Protein AF-A0A929YZY5-F1 (afdb_monomer_lite)

pLDDT: mean 80.97, std 17.05, range [36.53, 97.62]

Sequence (150 aa):
MIEKLRLKFIIVSMVSIFLVLFTILFFGNLYLYKNINFRNDKILDILTENGGNFPKREERFEKREAKPMNDEFKNNNLASKLFGINFELNEESRFETRFFSVAFNYDGEIINTNTGFVASISQEDAIDLAGNIYKYKKIQGYKNGYRYRV

Secondary structure (DSSP, 8-state):
-HHHHHHHHHHHHHHHHHHHHHHHHHHHHHHHHHHHHHHHHHHHHHHHHTTTSPPPHHHHHHHHHSS---SSS----HHHHHTT------TTHHHH----EEEE-TTS-EEEEE-TT-SSS-HHHHHHHHHHHHHHT-SEEEETTEEEE-

Foldseek 3Di:
DVVVVVVVVVVVVVVVVVVVVCVCCVVVVVVVVVLVVVLVVVVQVQCVVVVNDHDDPVVVVVVVVPDDPDDDPPPPPVCCVVVVSDNDDDPCCQLPDQDKDWDADPVRHTPDIGNPRHDPDDSVRVVVQVSVVVVVPDQWDDDPRDTHGD

Structure (mmCIF, N/CA/C/O backbone):
data_AF-A0A929YZY5-F1
#
_entry.id   AF-A0A929YZY5-F1
#
loop_
_atom_site.group_PDB
_atom_site.id
_atom_site.type_symbol
_atom_site.label_atom_id
_atom_site.label_alt_id
_atom_site.label_comp_id
_atom_site.label_asym_id
_atom_site.label_entity_id
_atom_site.label_seq_id
_atom_site.pdbx_PDB_ins_code
_atom_site.Cartn_x
_atom_site.Cartn_y
_atom_site.Cartn_z
_atom_site.occupancy
_atom_site.B_iso_or_equiv
_atom_site.auth_seq_id
_atom_site.auth_comp_id
_atom_site.auth_asym_id
_atom_site.auth_atom_id
_atom_site.pdbx_PDB_model_num
ATOM 1 N N . MET A 1 1 ? -36.229 -8.242 44.298 1.00 63.22 1 MET A N 1
ATOM 2 C CA . MET A 1 1 ? -36.215 -7.012 43.456 1.00 63.22 1 MET A CA 1
ATOM 3 C C . MET A 1 1 ? -34.846 -6.331 43.413 1.00 63.22 1 MET A C 1
ATOM 5 O O . MET A 1 1 ? -34.479 -5.839 42.353 1.00 63.22 1 MET A O 1
ATOM 9 N N . ILE A 1 2 ? -34.069 -6.344 44.505 1.00 72.38 2 ILE A N 1
ATOM 10 C CA . ILE A 1 2 ? -32.758 -5.674 44.590 1.00 72.38 2 ILE A CA 1
ATOM 11 C C . ILE A 1 2 ? -31.698 -6.248 43.628 1.00 72.38 2 ILE A C 1
ATOM 13 O O . ILE A 1 2 ? -30.897 -5.500 43.076 1.00 72.38 2 ILE A O 1
ATOM 17 N N . GLU A 1 3 ? -31.748 -7.551 43.338 1.00 75.94 3 GLU A N 1
ATOM 18 C CA . GLU A 1 3 ? -30.850 -8.211 42.375 1.00 75.94 3 GLU A CA 1
ATOM 19 C C . GLU A 1 3 ? -31.051 -7.714 40.940 1.00 75.94 3 GLU A C 1
ATOM 21 O O . GLU A 1 3 ? -30.084 -7.458 40.228 1.00 75.94 3 GLU A O 1
ATOM 26 N N . LYS A 1 4 ? -32.306 -7.478 40.532 1.00 79.69 4 LYS A N 1
ATOM 27 C CA . LYS A 1 4 ? -32.624 -6.920 39.208 1.00 79.69 4 LYS A CA 1
ATOM 28 C C . LYS A 1 4 ? -32.111 -5.485 39.059 1.00 79.69 4 LYS A C 1
ATOM 30 O O . LYS A 1 4 ? -31.804 -5.064 37.949 1.00 79.69 4 LYS A O 1
ATOM 35 N N . LEU A 1 5 ? -32.021 -4.736 40.160 1.00 80.44 5 LEU A N 1
ATOM 36 C CA . LEU A 1 5 ? -31.470 -3.381 40.170 1.00 80.44 5 LEU A CA 1
ATOM 37 C C . LEU A 1 5 ? -29.936 -3.403 40.086 1.00 80.44 5 LEU A C 1
ATOM 39 O O . LEU A 1 5 ? -29.352 -2.660 39.301 1.00 80.44 5 LEU A O 1
ATOM 43 N N . ARG A 1 6 ? -29.291 -4.307 40.836 1.00 85.81 6 ARG A N 1
ATOM 44 C CA . ARG A 1 6 ? -27.832 -4.499 40.812 1.00 85.81 6 ARG A CA 1
ATOM 45 C C . ARG A 1 6 ? -27.334 -4.972 39.444 1.00 85.81 6 ARG A C 1
ATOM 47 O O . ARG A 1 6 ? -26.352 -4.434 38.949 1.00 85.81 6 ARG A O 1
ATOM 54 N N . LEU A 1 7 ? -28.039 -5.897 38.790 1.00 84.06 7 LEU A N 1
ATOM 55 C CA . LEU A 1 7 ? -27.675 -6.371 37.450 1.00 84.06 7 LEU A CA 1
ATOM 56 C C . LEU A 1 7 ? -27.757 -5.252 36.397 1.00 84.06 7 LEU A C 1
ATOM 58 O O . LEU A 1 7 ? -26.855 -5.112 35.577 1.00 84.06 7 LEU A O 1
ATOM 62 N N . LYS A 1 8 ? -28.802 -4.414 36.453 1.00 89.62 8 LYS A N 1
ATOM 63 C CA . LYS A 1 8 ? -28.930 -3.240 35.573 1.00 89.62 8 LYS A CA 1
ATOM 64 C C . LYS A 1 8 ? -27.772 -2.263 35.766 1.00 89.62 8 LYS A C 1
ATOM 66 O O . LYS A 1 8 ? -27.246 -1.763 34.780 1.00 89.62 8 LYS A O 1
ATOM 71 N N . PHE A 1 9 ? -27.354 -2.031 37.011 1.00 90.62 9 PHE A N 1
ATOM 72 C CA . PHE A 1 9 ? -26.212 -1.168 37.309 1.00 90.62 9 PHE A CA 1
ATOM 73 C C . PHE A 1 9 ? -24.911 -1.716 36.708 1.00 90.62 9 PHE A C 1
ATOM 75 O O . PHE A 1 9 ? -24.222 -0.996 35.992 1.00 90.62 9 PHE A O 1
ATOM 82 N N . ILE A 1 10 ? -24.628 -3.009 36.907 1.00 91.62 10 ILE A N 1
ATOM 83 C CA . ILE A 1 10 ? -23.434 -3.667 36.352 1.00 91.62 10 ILE A CA 1
ATOM 84 C C . ILE A 1 10 ? -23.431 -3.596 34.822 1.00 91.62 10 ILE A C 1
ATOM 86 O O . ILE A 1 10 ? -22.405 -3.270 34.233 1.00 91.62 10 ILE A O 1
ATOM 90 N N . ILE A 1 11 ? -24.571 -3.851 34.174 1.00 95.38 11 ILE A N 1
ATOM 91 C CA . ILE A 1 11 ? -24.687 -3.773 32.711 1.00 95.38 11 ILE A CA 1
ATOM 92 C C . ILE A 1 11 ? -24.398 -2.354 32.220 1.00 95.38 11 ILE A C 1
ATOM 94 O O . ILE A 1 11 ? -23.630 -2.194 31.277 1.00 95.38 11 ILE A O 1
ATOM 98 N N . VAL A 1 12 ? -24.956 -1.325 32.865 1.00 94.50 12 VAL A N 1
ATOM 99 C CA . VAL A 1 12 ? -24.693 0.074 32.489 1.00 94.50 12 VAL A CA 1
ATOM 100 C C . VAL A 1 12 ? -23.206 0.405 32.628 1.00 94.50 12 VAL A C 1
ATOM 102 O O . VAL A 1 12 ? -22.629 0.986 31.711 1.00 94.50 12 VAL A O 1
ATOM 105 N N . SER A 1 13 ? -22.558 -0.016 33.717 1.00 93.25 13 SER A N 1
ATOM 106 C CA . SER A 1 13 ? -21.114 0.177 33.901 1.00 93.25 13 SER A CA 1
ATOM 107 C C . SER A 1 13 ? -20.286 -0.567 32.847 1.00 93.25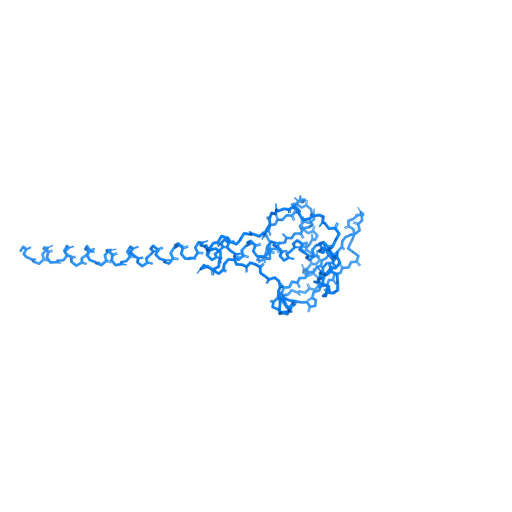 13 SER A C 1
ATOM 109 O O . SER A 1 13 ? -19.374 0.016 32.263 1.00 93.25 13 SER A O 1
ATOM 111 N N . MET A 1 14 ? -20.627 -1.825 32.557 1.00 95.81 14 MET A N 1
ATOM 112 C CA . MET A 1 14 ? -19.933 -2.653 31.566 1.00 95.81 14 MET A CA 1
ATOM 113 C C . MET A 1 14 ? -20.051 -2.054 30.161 1.00 95.81 14 MET A C 1
ATOM 115 O O . MET A 1 14 ? -19.059 -1.946 29.443 1.00 95.81 14 MET A O 1
ATOM 119 N N . VAL A 1 15 ? -21.254 -1.603 29.794 1.00 97.25 15 VAL A N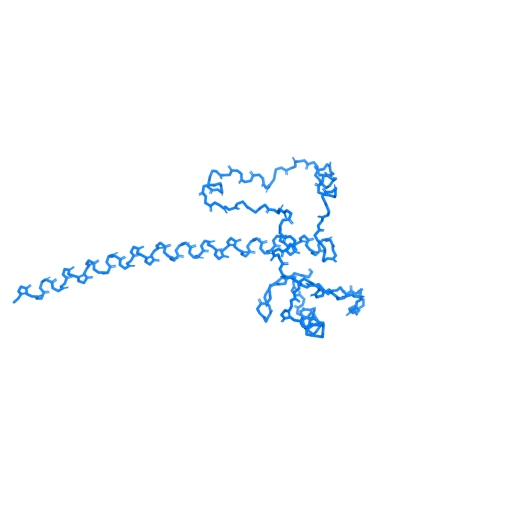 1
ATOM 120 C CA . VAL A 1 15 ? -21.516 -0.922 28.522 1.00 97.25 15 VAL A CA 1
ATOM 121 C C . VAL A 1 15 ? -20.750 0.392 28.458 1.00 97.25 15 VAL A C 1
ATOM 123 O O . VAL A 1 15 ? -20.140 0.673 27.434 1.00 97.25 15 VAL A O 1
ATOM 126 N N . SER A 1 16 ? -20.713 1.172 29.540 1.00 96.38 16 SER A N 1
ATOM 127 C CA . SER A 1 16 ? -19.969 2.433 29.571 1.00 96.38 16 SER A CA 1
ATOM 128 C C . SER A 1 16 ? -18.478 2.222 29.305 1.00 96.38 16 SER A C 1
ATOM 130 O O . SER A 1 16 ? -17.899 2.927 28.482 1.00 96.38 16 SER A O 1
ATOM 132 N N . ILE A 1 17 ? -17.853 1.242 29.965 1.00 95.94 17 ILE A N 1
ATOM 133 C CA . ILE A 1 17 ? -16.430 0.928 29.764 1.00 95.94 17 ILE A CA 1
ATOM 134 C C . ILE A 1 17 ? -16.192 0.419 28.342 1.00 95.94 17 ILE A C 1
ATOM 136 O O . ILE A 1 17 ? -15.257 0.859 27.673 1.00 95.94 17 ILE A O 1
ATOM 140 N N . PHE A 1 18 ? -17.062 -0.469 27.859 1.00 97.38 18 PHE A N 1
ATOM 141 C CA . PHE A 1 18 ? -16.982 -0.993 26.501 1.00 97.38 18 PHE A CA 1
ATOM 142 C C . PHE A 1 18 ? -17.057 0.123 25.456 1.00 97.38 18 PHE A C 1
ATOM 144 O O . PHE A 1 18 ? -16.266 0.138 24.520 1.00 97.38 18 PHE A O 1
ATOM 151 N N . LEU A 1 19 ? -17.967 1.081 25.629 1.00 97.62 19 LEU A N 1
ATOM 152 C CA . LEU A 1 19 ? -18.177 2.173 24.682 1.00 97.62 19 LEU A CA 1
ATOM 153 C C . LEU A 1 19 ? -16.967 3.114 24.644 1.00 97.62 19 LEU A C 1
ATOM 155 O O . LEU A 1 19 ? -16.542 3.520 23.562 1.00 97.62 19 LEU A O 1
ATOM 159 N N . VAL A 1 20 ? -16.357 3.397 25.798 1.00 97.19 20 VAL A N 1
ATOM 160 C CA . VAL A 1 20 ? -15.107 4.169 25.876 1.00 97.19 20 VAL A CA 1
ATOM 161 C C . VAL A 1 20 ? -13.964 3.434 25.171 1.00 97.19 20 VAL A C 1
ATOM 163 O O . VAL A 1 20 ? -13.288 4.023 24.327 1.00 97.19 20 VAL A O 1
ATOM 166 N N . LEU A 1 21 ? -13.776 2.142 25.455 1.00 96.62 21 LEU A N 1
ATOM 167 C CA . LEU A 1 21 ? -12.732 1.335 24.817 1.00 96.62 21 LEU A CA 1
ATOM 168 C C . LEU A 1 21 ? -12.938 1.249 23.298 1.00 96.62 21 LEU A C 1
ATOM 170 O O . LEU A 1 21 ? -12.005 1.475 22.529 1.00 96.62 21 LEU A O 1
ATOM 174 N N . PHE A 1 22 ? -14.171 0.972 22.870 1.00 97.12 22 PHE A N 1
ATOM 175 C CA . PHE A 1 22 ? -14.555 0.909 21.465 1.00 97.12 22 PHE A CA 1
ATOM 176 C C . PHE A 1 22 ? -14.261 2.227 20.758 1.00 97.12 22 PHE A C 1
ATOM 178 O O . PHE A 1 22 ? -13.651 2.223 19.697 1.00 97.12 22 PHE A O 1
ATOM 185 N N . THR A 1 23 ? -14.627 3.352 21.370 1.00 97.19 23 THR A N 1
ATOM 186 C CA . THR A 1 23 ? -14.376 4.695 20.839 1.00 97.19 23 THR A CA 1
ATOM 187 C C . THR A 1 23 ? -12.886 4.911 20.586 1.00 97.19 23 THR A C 1
ATOM 189 O O . THR A 1 23 ? -12.494 5.235 19.466 1.00 97.19 23 THR A O 1
ATOM 192 N N . ILE A 1 24 ? -12.036 4.672 21.587 1.00 95.50 24 ILE A N 1
ATOM 193 C CA . ILE A 1 24 ? -10.589 4.898 21.462 1.00 95.50 24 ILE A CA 1
ATOM 194 C C . ILE A 1 24 ? -9.991 4.008 20.365 1.00 95.50 24 ILE A C 1
ATOM 196 O O . ILE A 1 24 ? -9.259 4.498 19.502 1.00 95.50 24 ILE A O 1
ATOM 200 N N . LEU A 1 25 ? -10.337 2.717 20.353 1.00 94.25 25 LEU A N 1
ATOM 201 C CA . LEU A 1 25 ? -9.839 1.779 19.347 1.00 94.25 25 LEU A CA 1
ATOM 202 C C . LEU A 1 25 ? -10.345 2.118 17.944 1.00 94.25 25 LEU A C 1
ATOM 204 O O . LEU A 1 25 ? -9.566 2.063 16.994 1.00 94.25 25 LEU A O 1
ATOM 208 N N . PHE A 1 26 ? -11.619 2.478 17.806 1.00 95.69 26 PHE A N 1
ATOM 209 C CA . PHE A 1 26 ? -12.252 2.803 16.532 1.00 95.69 26 PHE A CA 1
ATOM 210 C C . PHE A 1 26 ? -11.638 4.055 15.911 1.00 95.69 26 PHE A C 1
ATOM 212 O O . PHE A 1 26 ? -11.166 4.010 14.774 1.00 95.69 26 PHE A O 1
ATOM 219 N N . PHE A 1 27 ? -11.579 5.156 16.662 1.00 94.81 27 PHE A N 1
ATOM 220 C CA . PHE A 1 27 ? -10.993 6.400 16.169 1.00 94.81 27 PHE A CA 1
ATOM 221 C C . PHE A 1 27 ? -9.488 6.255 15.919 1.00 94.81 27 PHE A C 1
ATOM 223 O O . PHE A 1 27 ? -9.012 6.693 14.871 1.00 94.81 27 PHE A O 1
ATOM 230 N N . GLY A 1 28 ? -8.756 5.577 16.810 1.00 89.19 28 GLY A N 1
ATOM 231 C CA . GLY A 1 28 ? -7.331 5.297 16.627 1.00 89.19 28 GLY A CA 1
ATOM 232 C C . GLY A 1 28 ? -7.043 4.462 15.375 1.00 89.19 28 GLY A C 1
ATOM 233 O O . GLY A 1 28 ? -6.184 4.829 14.575 1.00 89.19 28 GLY A O 1
ATOM 234 N N . ASN A 1 29 ? -7.799 3.383 15.143 1.00 89.81 29 ASN A N 1
ATOM 235 C CA . ASN A 1 29 ? -7.623 2.542 13.954 1.00 89.81 29 ASN A CA 1
ATOM 236 C C . ASN A 1 29 ? -8.039 3.250 12.664 1.00 89.81 29 ASN A C 1
ATOM 238 O O . ASN A 1 29 ? -7.334 3.146 11.662 1.00 89.81 29 ASN A O 1
ATOM 242 N N . LEU A 1 30 ? -9.151 3.993 12.669 1.00 90.44 30 LEU A N 1
ATOM 243 C CA . LEU A 1 30 ? -9.560 4.788 11.507 1.00 90.44 30 LEU A CA 1
ATOM 244 C C . LEU A 1 30 ? -8.492 5.805 11.119 1.00 90.44 30 LEU A C 1
ATOM 246 O O . LEU A 1 30 ? -8.210 6.006 9.935 1.00 90.44 30 LEU A O 1
ATOM 250 N N . TYR A 1 31 ? -7.905 6.447 12.121 1.00 86.50 31 TYR A N 1
ATOM 251 C CA . TYR A 1 31 ? -6.834 7.398 11.921 1.00 86.50 31 TYR A CA 1
ATOM 252 C C . TYR A 1 31 ? -5.579 6.736 11.347 1.00 86.50 31 TYR A C 1
ATOM 254 O O . TYR A 1 31 ? -5.058 7.187 10.325 1.00 86.50 31 TYR A O 1
ATOM 262 N N . LEU A 1 32 ? -5.153 5.618 11.944 1.00 81.88 32 LEU A N 1
ATOM 263 C CA . LEU A 1 32 ? -4.017 4.830 11.473 1.00 81.88 32 LEU A CA 1
ATOM 264 C C . LEU A 1 32 ? -4.209 4.385 10.017 1.00 81.88 32 LEU A C 1
ATOM 266 O O . LEU A 1 32 ? -3.316 4.557 9.189 1.00 81.88 32 LEU A O 1
ATOM 270 N N . TYR A 1 33 ? -5.397 3.879 9.685 1.00 86.50 33 TYR A N 1
ATOM 271 C CA . TYR A 1 33 ? -5.738 3.434 8.337 1.00 86.50 33 TYR A CA 1
ATOM 272 C C . TYR A 1 33 ? -5.621 4.563 7.306 1.00 86.50 33 TYR A C 1
ATOM 274 O O . TYR A 1 33 ? -5.029 4.382 6.239 1.00 86.50 33 TYR A O 1
ATOM 282 N N . LYS A 1 34 ? -6.148 5.754 7.624 1.00 84.69 34 LYS A N 1
ATOM 283 C CA . LYS A 1 34 ? -6.026 6.924 6.743 1.00 84.69 34 LYS A CA 1
ATOM 284 C C . LYS A 1 34 ? -4.566 7.334 6.548 1.00 84.69 34 LYS A C 1
ATOM 286 O O . LYS A 1 34 ? -4.164 7.584 5.413 1.00 84.69 34 LYS A O 1
ATOM 291 N N . ASN A 1 35 ? -3.781 7.360 7.624 1.00 81.38 35 ASN A N 1
ATOM 292 C CA . ASN A 1 35 ? -2.383 7.784 7.576 1.00 81.38 35 ASN A CA 1
ATOM 293 C C . ASN A 1 35 ? -1.512 6.833 6.737 1.00 81.38 35 ASN A C 1
ATOM 295 O O . ASN A 1 35 ? -0.747 7.280 5.884 1.00 81.38 35 ASN A O 1
ATOM 299 N N . ILE A 1 36 ? -1.672 5.516 6.915 1.00 83.31 36 ILE A N 1
ATOM 300 C CA . ILE A 1 36 ? -0.921 4.505 6.151 1.00 83.31 36 ILE A CA 1
ATOM 301 C C . ILE A 1 36 ? -1.222 4.613 4.655 1.00 83.31 36 ILE A C 1
ATOM 303 O O . ILE A 1 36 ? -0.310 4.554 3.832 1.00 83.31 36 ILE A O 1
ATOM 307 N N . ASN A 1 37 ? -2.489 4.803 4.289 1.00 86.06 37 ASN A N 1
ATOM 308 C CA . ASN A 1 37 ? -2.873 4.912 2.885 1.00 86.06 37 ASN A CA 1
ATOM 309 C C . ASN A 1 37 ? -2.317 6.174 2.229 1.00 86.06 37 ASN A C 1
ATOM 311 O O . ASN A 1 37 ? -1.791 6.089 1.123 1.00 86.06 37 ASN A O 1
ATOM 315 N N . PHE A 1 38 ? -2.367 7.308 2.931 1.00 84.69 38 PHE A N 1
ATOM 316 C CA . PHE A 1 38 ? -1.769 8.553 2.458 1.00 84.69 38 PHE A CA 1
ATOM 317 C C . PHE A 1 38 ? -0.252 8.418 2.258 1.00 84.69 38 PHE A C 1
ATOM 319 O O . PHE A 1 38 ? 0.283 8.815 1.224 1.00 84.69 38 PHE A O 1
ATOM 326 N N . ARG A 1 39 ? 0.437 7.788 3.216 1.00 83.06 39 ARG A N 1
ATOM 327 C CA . ARG A 1 39 ? 1.867 7.478 3.116 1.00 83.06 39 ARG A CA 1
ATOM 328 C C . ARG A 1 39 ? 2.180 6.604 1.900 1.00 83.06 39 ARG A C 1
ATOM 330 O O . ARG A 1 39 ? 3.097 6.915 1.145 1.00 83.06 39 ARG A O 1
ATOM 337 N N . ASN A 1 40 ? 1.429 5.521 1.712 1.00 88.31 40 ASN A N 1
ATOM 338 C CA . ASN A 1 40 ? 1.640 4.599 0.597 1.00 88.31 40 ASN A CA 1
ATOM 339 C C . ASN A 1 40 ? 1.390 5.283 -0.749 1.00 88.31 40 ASN A C 1
ATOM 341 O O . ASN A 1 40 ? 2.143 5.054 -1.688 1.00 88.31 40 ASN A O 1
ATOM 345 N N . ASP A 1 41 ? 0.386 6.161 -0.831 1.00 89.25 41 ASP A N 1
ATOM 346 C CA . ASP A 1 41 ? 0.179 6.993 -2.014 1.00 89.25 41 ASP A CA 1
ATOM 347 C C . ASP A 1 41 ? 1.393 7.873 -2.296 1.00 89.25 41 ASP A C 1
ATOM 349 O O . ASP A 1 41 ? 1.886 7.869 -3.413 1.00 89.25 41 ASP A O 1
ATOM 353 N N . LYS A 1 42 ? 1.945 8.568 -1.304 1.00 87.25 42 LYS A N 1
ATOM 354 C CA . LYS A 1 42 ? 3.120 9.415 -1.544 1.00 87.25 42 LYS A CA 1
ATOM 355 C C . LYS A 1 42 ? 4.360 8.636 -1.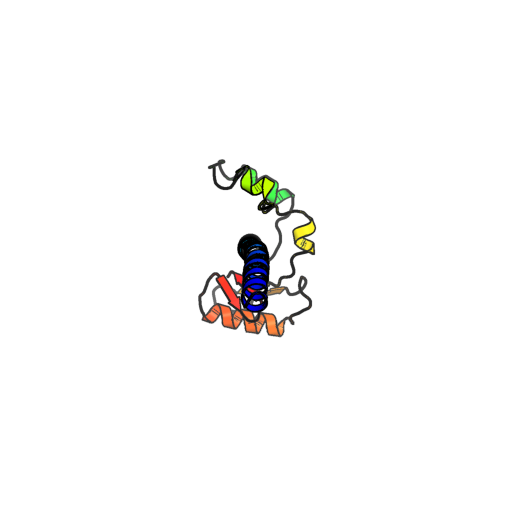976 1.00 87.25 42 LYS A C 1
ATOM 357 O O . LYS A 1 42 ? 5.117 9.115 -2.814 1.00 87.25 42 LYS A O 1
ATOM 362 N N . ILE A 1 43 ? 4.569 7.440 -1.430 1.00 88.75 43 ILE A N 1
ATOM 363 C CA . ILE A 1 43 ? 5.669 6.567 -1.861 1.00 88.75 43 ILE A CA 1
ATOM 364 C C . ILE A 1 43 ? 5.458 6.125 -3.312 1.00 88.75 43 ILE A C 1
ATOM 366 O O . ILE A 1 43 ? 6.386 6.212 -4.110 1.00 88.75 43 ILE A O 1
ATOM 370 N N . LEU A 1 44 ? 4.243 5.702 -3.666 1.00 92.19 44 LEU A N 1
ATOM 371 C CA . LEU A 1 44 ? 3.913 5.295 -5.030 1.00 92.19 44 LEU A CA 1
ATOM 372 C C . LEU A 1 44 ? 4.059 6.448 -6.032 1.00 92.19 44 LEU A C 1
ATOM 374 O O . LEU A 1 44 ? 4.595 6.215 -7.105 1.00 92.19 44 LEU A O 1
ATOM 378 N N . ASP A 1 45 ? 3.671 7.681 -5.678 1.00 90.25 45 ASP A N 1
ATOM 379 C CA . ASP A 1 45 ? 3.892 8.867 -6.528 1.00 90.25 45 ASP A CA 1
ATOM 380 C C . ASP A 1 45 ? 5.373 9.013 -6.888 1.00 90.25 45 ASP A C 1
ATOM 382 O O . ASP A 1 45 ? 5.742 9.162 -8.048 1.00 90.25 45 ASP A O 1
ATOM 386 N N . ILE A 1 46 ? 6.238 8.901 -5.884 1.00 88.62 46 ILE A N 1
ATOM 387 C CA . ILE A 1 46 ? 7.678 9.088 -6.051 1.00 88.62 46 ILE A CA 1
ATOM 388 C C . ILE A 1 46 ? 8.302 7.939 -6.828 1.00 88.62 46 ILE A C 1
ATOM 390 O O . ILE A 1 46 ? 9.183 8.174 -7.652 1.00 88.62 46 ILE A O 1
ATOM 394 N N . LEU A 1 47 ? 7.862 6.705 -6.589 1.00 90.50 47 LEU A N 1
ATOM 395 C CA . LEU A 1 47 ? 8.327 5.565 -7.367 1.00 90.50 47 LEU A CA 1
ATOM 396 C C . LEU A 1 47 ? 7.909 5.714 -8.832 1.00 90.50 47 LEU A C 1
ATOM 398 O O . LEU A 1 47 ? 8.755 5.543 -9.702 1.00 90.50 47 LEU A O 1
ATOM 402 N N . THR A 1 48 ? 6.665 6.097 -9.123 1.00 89.88 48 THR A N 1
ATOM 403 C CA . THR A 1 48 ? 6.196 6.304 -10.501 1.00 89.88 48 THR A CA 1
ATOM 404 C C . THR A 1 48 ? 6.948 7.450 -11.191 1.00 89.88 48 THR A C 1
ATOM 406 O O . THR A 1 48 ? 7.425 7.273 -12.309 1.00 89.88 48 THR A O 1
ATOM 409 N N . GLU A 1 49 ? 7.155 8.586 -10.516 1.00 88.62 49 GLU A N 1
ATOM 410 C CA . GLU A 1 49 ? 7.892 9.738 -11.067 1.00 88.62 49 GLU A CA 1
ATOM 411 C C . GLU A 1 49 ? 9.371 9.448 -11.372 1.00 88.62 49 GLU A C 1
ATOM 413 O O . GLU A 1 49 ? 9.953 10.097 -12.239 1.00 88.62 49 GLU A O 1
ATOM 418 N N . ASN A 1 50 ? 9.994 8.501 -10.663 1.00 88.62 50 ASN A N 1
ATOM 419 C CA . ASN A 1 50 ? 11.415 8.163 -10.817 1.00 88.62 50 ASN A CA 1
ATOM 420 C C . ASN A 1 50 ? 11.622 6.760 -11.431 1.00 88.62 50 ASN A C 1
ATOM 422 O O . ASN A 1 50 ? 12.632 6.099 -11.173 1.00 88.62 50 ASN A O 1
ATOM 426 N N . GLY A 1 51 ? 10.659 6.271 -12.223 1.00 86.69 51 GLY A N 1
ATOM 427 C CA . GLY A 1 51 ? 10.807 5.033 -13.002 1.00 86.69 51 GLY A CA 1
ATOM 428 C C . GLY A 1 51 ? 10.946 3.758 -12.161 1.00 86.69 51 GLY A C 1
ATOM 429 O O . GLY A 1 51 ? 11.648 2.824 -12.543 1.00 86.69 51 GLY A O 1
ATOM 430 N N . GLY A 1 52 ? 10.309 3.720 -10.994 1.00 87.44 52 GLY A N 1
ATOM 431 C CA . GLY A 1 52 ? 10.355 2.611 -10.044 1.00 87.44 52 GLY A CA 1
ATOM 432 C C . GLY A 1 52 ? 11.546 2.647 -9.086 1.00 87.44 52 GLY A C 1
ATOM 433 O O . GLY A 1 52 ? 11.868 1.618 -8.502 1.00 87.44 52 GLY A O 1
ATOM 434 N N . ASN A 1 53 ? 12.206 3.796 -8.915 1.00 87.38 53 ASN A N 1
ATOM 435 C CA . ASN A 1 53 ? 13.339 3.944 -8.001 1.00 87.38 53 ASN A CA 1
ATOM 436 C C . ASN A 1 53 ? 13.088 5.029 -6.953 1.00 87.38 53 ASN A C 1
ATOM 438 O O . ASN A 1 53 ? 12.388 6.008 -7.194 1.00 87.38 53 ASN A O 1
ATOM 442 N N . PHE A 1 54 ? 13.690 4.879 -5.774 1.00 84.00 54 PHE A N 1
ATOM 443 C CA . PHE A 1 54 ? 13.741 5.975 -4.808 1.00 84.00 54 PHE A CA 1
ATOM 444 C C . PHE A 1 54 ? 14.751 7.040 -5.275 1.00 84.00 54 PHE A C 1
ATOM 446 O O . PHE A 1 54 ? 15.838 6.666 -5.725 1.00 84.00 54 PHE A O 1
ATOM 453 N N . PRO A 1 55 ? 14.437 8.343 -5.136 1.00 79.12 55 PRO A N 1
ATOM 454 C CA . PRO A 1 55 ? 15.333 9.420 -5.543 1.00 79.12 55 PRO A CA 1
ATOM 455 C C . PRO A 1 55 ? 16.627 9.384 -4.731 1.00 79.12 55 PRO A C 1
ATOM 457 O O . PRO A 1 55 ? 16.613 9.132 -3.516 1.00 79.12 55 PRO A O 1
ATOM 460 N N . LYS A 1 56 ? 17.755 9.662 -5.390 1.00 71.06 56 LYS A N 1
ATOM 461 C CA . LYS A 1 56 ? 19.050 9.749 -4.705 1.00 71.06 56 LYS A CA 1
ATOM 462 C C . LYS A 1 56 ? 19.117 11.028 -3.865 1.00 71.06 56 LYS A C 1
ATOM 464 O O . LYS A 1 56 ? 18.394 11.997 -4.094 1.00 71.06 56 LYS A O 1
ATOM 469 N N . ARG A 1 57 ? 19.978 11.025 -2.843 1.00 62.66 57 ARG A N 1
ATOM 470 C CA . ARG A 1 57 ? 20.125 12.146 -1.899 1.00 62.66 57 ARG A CA 1
ATOM 471 C C . ARG A 1 57 ? 20.405 13.474 -2.628 1.00 62.66 57 ARG A C 1
ATOM 473 O O . ARG A 1 57 ? 19.811 14.475 -2.257 1.00 62.66 57 ARG A O 1
ATOM 480 N N . GLU A 1 58 ? 21.228 13.460 -3.673 1.00 57.47 58 GLU A N 1
ATOM 481 C CA . GLU A 1 58 ? 21.600 14.635 -4.482 1.00 57.47 58 GLU A CA 1
ATOM 482 C C . GLU A 1 58 ? 20.404 15.220 -5.259 1.00 57.47 58 GLU A C 1
ATOM 484 O O . GLU A 1 58 ? 20.119 16.410 -5.152 1.00 57.47 58 GLU A O 1
ATOM 489 N N . GLU A 1 59 ? 19.595 14.370 -5.897 1.00 57.62 59 GLU A N 1
ATOM 490 C CA . GLU A 1 59 ? 18.376 14.773 -6.621 1.00 57.62 59 GLU A CA 1
ATOM 491 C C . GLU A 1 59 ? 17.312 15.391 -5.694 1.00 57.62 59 GLU A C 1
ATOM 493 O O . GLU A 1 59 ? 16.515 16.231 -6.119 1.00 57.62 59 GLU A O 1
ATOM 498 N N . ARG A 1 60 ? 17.290 15.010 -4.403 1.00 56.66 60 ARG A N 1
ATOM 499 C CA . ARG A 1 60 ? 16.415 15.642 -3.397 1.00 56.66 60 ARG A CA 1
ATOM 500 C C . ARG A 1 60 ? 16.806 17.082 -3.090 1.00 56.66 60 ARG A C 1
ATOM 502 O O . ARG A 1 60 ? 15.924 17.849 -2.705 1.00 56.66 60 ARG A O 1
ATOM 509 N N . PHE A 1 61 ? 18.083 17.432 -3.210 1.00 50.06 61 PHE A N 1
ATOM 510 C CA . PH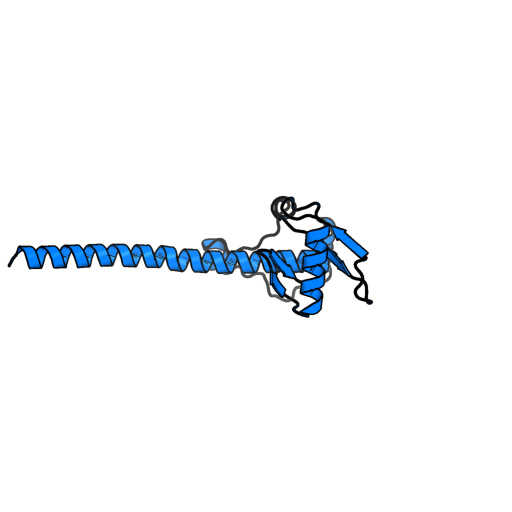E A 1 61 ? 18.549 18.801 -3.011 1.00 50.06 61 PHE A CA 1
ATOM 511 C C . PHE A 1 61 ? 18.306 19.640 -4.271 1.00 50.06 61 PHE A C 1
ATOM 513 O O . PHE A 1 61 ? 17.728 20.715 -4.158 1.00 50.06 61 PHE A O 1
ATOM 520 N N . GLU A 1 62 ? 18.555 19.101 -5.466 1.00 51.62 62 GLU A N 1
ATOM 521 C CA . GLU A 1 62 ? 18.293 19.811 -6.731 1.00 51.62 62 GLU A CA 1
ATOM 522 C C . GLU A 1 62 ? 16.792 20.059 -6.996 1.00 51.62 62 GLU A C 1
ATOM 524 O O . GLU A 1 62 ? 16.392 21.175 -7.332 1.00 51.62 62 GLU A O 1
ATOM 529 N N . LYS A 1 63 ? 15.904 19.072 -6.758 1.00 52.03 63 LYS A N 1
ATOM 530 C CA . LYS A 1 63 ? 14.438 19.274 -6.889 1.00 52.03 63 LYS A CA 1
ATOM 531 C C . LYS A 1 63 ? 13.876 20.293 -5.885 1.00 52.03 63 LYS A C 1
ATOM 533 O O . LYS A 1 63 ? 12.789 20.823 -6.118 1.00 52.03 63 LYS A O 1
ATOM 538 N N . ARG A 1 64 ? 14.576 20.561 -4.774 1.00 51.09 64 ARG A N 1
ATOM 539 C CA . ARG A 1 64 ? 14.202 21.604 -3.798 1.00 51.09 64 ARG A CA 1
ATOM 540 C C . ARG A 1 64 ? 14.615 23.005 -4.244 1.00 51.09 64 ARG A C 1
ATOM 542 O O . ARG A 1 64 ? 13.995 23.960 -3.794 1.00 51.09 64 ARG A O 1
ATOM 549 N N . GLU A 1 65 ? 15.603 23.127 -5.126 1.00 46.44 65 GLU A N 1
ATOM 550 C CA . GLU A 1 65 ? 16.084 24.413 -5.644 1.00 46.44 65 GLU A CA 1
ATOM 551 C C . GLU A 1 65 ? 15.342 24.853 -6.922 1.00 46.44 65 GLU A C 1
ATOM 553 O O . GLU A 1 65 ? 15.237 26.046 -7.192 1.00 46.44 65 GLU A O 1
ATOM 558 N N . ALA A 1 66 ? 14.750 23.915 -7.675 1.00 49.38 66 ALA A N 1
ATOM 559 C CA . ALA A 1 66 ? 14.087 24.194 -8.957 1.00 49.38 66 ALA A CA 1
ATOM 560 C C . ALA A 1 66 ? 12.583 24.548 -8.883 1.00 49.38 66 ALA A C 1
ATOM 562 O O . ALA A 1 66 ? 11.987 24.901 -9.903 1.00 49.38 66 ALA A O 1
ATOM 563 N N . LYS A 1 67 ? 11.939 24.465 -7.711 1.00 43.06 67 LYS A N 1
ATOM 564 C CA . LYS A 1 67 ? 10.569 24.973 -7.514 1.00 43.06 67 LYS A CA 1
ATOM 565 C C . LYS A 1 67 ? 10.631 26.241 -6.664 1.00 43.06 67 LYS A C 1
ATOM 567 O O . LYS A 1 67 ? 11.124 26.149 -5.539 1.00 43.06 67 LYS A O 1
ATOM 572 N N . PRO A 1 68 ? 10.107 27.399 -7.126 1.00 36.53 68 PRO A N 1
ATOM 573 C CA . PRO A 1 68 ? 9.811 28.475 -6.195 1.00 36.53 68 PRO A CA 1
ATOM 574 C C . PRO A 1 68 ? 8.946 27.887 -5.079 1.00 36.53 68 PRO A C 1
ATOM 576 O O . PRO A 1 68 ? 8.076 27.043 -5.310 1.00 36.53 68 PRO A O 1
ATOM 579 N N . MET A 1 69 ? 9.291 28.252 -3.852 1.00 39.88 69 MET A N 1
ATOM 580 C CA . MET A 1 69 ? 8.613 27.811 -2.648 1.00 39.88 69 MET A CA 1
ATOM 581 C C . MET A 1 69 ? 7.220 28.444 -2.624 1.00 39.88 69 MET A C 1
ATOM 583 O O . MET A 1 69 ? 7.007 29.476 -2.001 1.00 39.88 69 MET A O 1
ATOM 587 N N . ASN A 1 70 ? 6.280 27.838 -3.342 1.00 39.88 70 ASN A N 1
ATOM 588 C CA . ASN A 1 70 ? 4.863 28.035 -3.108 1.00 39.88 70 ASN A CA 1
ATOM 589 C C . ASN A 1 70 ? 4.505 27.072 -1.978 1.00 39.88 70 ASN A C 1
ATOM 591 O O . ASN A 1 70 ? 4.680 25.856 -2.098 1.00 39.88 70 ASN A O 1
ATOM 595 N N . ASP A 1 71 ? 4.048 27.638 -0.874 1.00 51.16 71 ASP A N 1
ATOM 596 C CA . ASP A 1 71 ? 3.488 26.943 0.271 1.00 51.16 71 ASP A CA 1
ATOM 597 C C . ASP A 1 71 ? 2.485 25.859 -0.144 1.00 51.16 71 ASP A C 1
ATOM 599 O O . ASP A 1 71 ? 1.432 26.198 -0.669 1.00 51.16 71 ASP A O 1
ATOM 603 N N . GLU A 1 72 ? 2.751 24.573 0.132 1.00 42.19 72 GLU A N 1
ATOM 604 C CA . GLU A 1 72 ? 1.638 23.621 0.331 1.00 42.19 72 GLU A CA 1
ATOM 605 C C . GLU A 1 72 ? 1.939 22.280 1.019 1.00 42.19 72 GLU A C 1
ATOM 607 O O . GLU A 1 72 ? 1.080 21.412 1.029 1.00 42.19 72 GLU A O 1
ATOM 612 N N . PHE A 1 73 ? 3.097 22.055 1.650 1.00 44.38 73 PHE A N 1
ATOM 613 C CA . PHE A 1 73 ? 3.266 20.847 2.492 1.00 44.38 73 PHE A CA 1
ATOM 614 C C . PHE A 1 73 ? 4.074 21.059 3.772 1.00 44.38 73 PHE A C 1
ATOM 616 O O . PHE A 1 73 ? 4.439 20.101 4.449 1.00 44.38 73 PHE A O 1
ATOM 623 N N . LYS A 1 74 ? 4.266 22.314 4.194 1.00 44.03 74 LYS A N 1
ATOM 624 C CA . LYS A 1 74 ? 4.674 22.621 5.568 1.00 44.03 74 LYS A CA 1
ATOM 625 C C . LYS A 1 74 ? 3.436 22.648 6.463 1.00 44.03 74 LYS A C 1
ATOM 627 O O . LYS A 1 74 ? 3.102 23.656 7.077 1.00 44.03 74 LYS A O 1
ATOM 632 N N . ASN A 1 75 ? 2.729 21.521 6.517 1.00 46.09 75 ASN A N 1
ATOM 633 C CA . ASN A 1 75 ? 1.673 21.298 7.492 1.00 46.09 75 ASN A CA 1
ATOM 634 C C . ASN A 1 75 ? 2.331 21.032 8.857 1.00 46.09 75 ASN A C 1
ATOM 636 O O . ASN A 1 75 ? 2.284 19.936 9.412 1.00 46.09 75 ASN A O 1
ATOM 640 N N . ASN A 1 76 ? 2.977 22.072 9.385 1.00 49.56 76 ASN A N 1
ATOM 641 C CA . ASN A 1 76 ? 3.450 22.172 10.758 1.00 49.56 76 ASN A CA 1
ATOM 642 C C . ASN A 1 76 ? 2.273 22.453 11.701 1.00 49.56 76 ASN A C 1
ATOM 644 O O . ASN A 1 76 ? 2.439 23.157 12.699 1.00 49.56 76 ASN A O 1
ATOM 648 N N . ASN A 1 77 ? 1.070 21.959 11.393 1.00 52.12 77 ASN A N 1
ATOM 649 C CA . ASN A 1 77 ? -0.010 22.016 12.355 1.00 52.12 77 ASN A CA 1
ATOM 650 C C . ASN A 1 77 ? 0.481 21.251 13.579 1.00 52.12 77 ASN A C 1
ATOM 652 O O . ASN A 1 77 ? 0.910 20.110 13.473 1.00 52.12 77 ASN A O 1
ATOM 656 N N . LEU A 1 78 ? 0.437 21.875 14.750 1.00 53.12 78 LEU A N 1
ATOM 657 C CA . LEU A 1 78 ? 0.845 21.266 16.017 1.00 53.12 78 LEU A CA 1
ATOM 658 C C . LEU A 1 78 ? 0.268 19.840 16.184 1.00 53.12 78 LEU A C 1
ATOM 660 O O . LEU A 1 78 ? 0.922 18.961 16.734 1.00 53.12 78 LEU A O 1
ATOM 664 N N . ALA A 1 79 ? -0.921 19.604 15.617 1.00 51.91 79 ALA A N 1
ATOM 665 C CA . ALA A 1 79 ? -1.566 18.304 15.485 1.00 51.91 79 ALA A CA 1
ATOM 666 C C . ALA A 1 79 ? -0.740 17.253 14.707 1.00 51.91 79 ALA A C 1
ATOM 668 O O . ALA A 1 79 ? -0.630 16.126 15.171 1.00 51.91 79 ALA A O 1
ATOM 669 N N . SER A 1 80 ? -0.120 17.575 13.567 1.00 55.31 80 SER A N 1
ATOM 670 C CA . SER A 1 80 ? 0.693 16.607 12.812 1.00 55.31 80 SER A CA 1
ATOM 671 C C . SER A 1 80 ? 1.903 16.122 13.608 1.00 55.31 80 SER A C 1
ATOM 673 O O . SER A 1 80 ? 2.199 14.929 13.624 1.00 55.31 80 SER A O 1
ATOM 675 N N . LYS A 1 81 ? 2.537 17.027 14.358 1.00 55.62 81 LYS A N 1
ATOM 676 C CA . LYS A 1 81 ? 3.663 16.715 15.243 1.00 55.62 81 LYS A CA 1
ATOM 677 C C . LYS A 1 81 ? 3.234 15.953 16.500 1.00 55.62 81 LYS A C 1
ATOM 679 O O . LYS A 1 81 ? 3.936 15.041 16.920 1.00 55.62 81 LYS A O 1
ATOM 684 N N . LEU A 1 82 ? 2.092 16.311 17.087 1.00 50.06 82 LEU A N 1
ATOM 685 C CA . LEU A 1 82 ? 1.586 15.700 18.320 1.00 50.06 82 LEU A CA 1
ATOM 686 C C . LEU A 1 82 ? 0.971 14.309 18.088 1.00 50.06 82 LEU A C 1
ATOM 688 O O . LEU A 1 82 ? 1.020 13.467 18.978 1.00 50.06 82 LEU A O 1
ATOM 692 N N . PHE A 1 83 ? 0.436 14.055 16.890 1.00 50.22 83 PHE A N 1
ATOM 693 C CA . PHE A 1 83 ? -0.184 12.782 16.506 1.00 50.22 83 PHE A CA 1
ATOM 694 C C . PHE A 1 83 ? 0.653 11.946 15.514 1.00 50.22 83 PHE A C 1
ATOM 696 O O . PHE A 1 83 ? 0.170 10.932 15.015 1.00 50.22 83 PHE A O 1
ATOM 703 N N . GLY A 1 84 ? 1.901 12.339 15.221 1.00 52.88 84 GLY A N 1
ATOM 704 C CA . GLY A 1 84 ? 2.829 11.548 14.397 1.00 52.88 84 GLY A CA 1
ATOM 705 C C . GLY A 1 84 ? 2.440 11.409 12.915 1.00 52.88 84 GLY A C 1
ATOM 706 O O . GLY A 1 84 ? 2.685 10.370 12.309 1.00 52.88 84 GLY A O 1
ATOM 707 N N . ILE A 1 85 ? 1.831 12.439 12.319 1.00 55.00 85 ILE A N 1
ATOM 708 C CA . ILE A 1 85 ? 1.323 12.448 10.925 1.00 55.00 85 ILE A CA 1
ATOM 709 C C . ILE A 1 85 ? 2.379 12.908 9.910 1.00 55.00 85 ILE A C 1
ATOM 711 O O . ILE A 1 85 ? 2.081 13.110 8.734 1.00 55.00 85 ILE A O 1
ATOM 715 N N . ASN A 1 86 ? 3.617 13.140 10.339 1.00 57.34 86 ASN A N 1
ATOM 716 C CA . ASN A 1 86 ? 4.642 13.623 9.426 1.00 57.34 86 ASN A CA 1
ATOM 717 C C . ASN A 1 86 ? 5.093 12.476 8.520 1.00 57.34 86 ASN A C 1
ATOM 719 O O . ASN A 1 86 ? 5.800 11.562 8.940 1.00 57.34 86 ASN A O 1
ATOM 723 N N . PHE A 1 87 ? 4.669 12.530 7.258 1.00 60.62 87 PHE A N 1
ATOM 724 C CA . PHE A 1 87 ? 5.271 11.727 6.208 1.00 60.62 87 PHE A CA 1
ATOM 725 C C . PHE A 1 87 ? 6.660 12.292 5.901 1.00 60.62 87 PHE A C 1
ATOM 727 O O . PHE A 1 87 ? 6.799 13.265 5.160 1.00 60.62 87 PHE A O 1
ATOM 734 N N . GLU A 1 88 ? 7.686 11.679 6.480 1.00 63.00 88 GLU A N 1
ATOM 735 C CA . GLU A 1 88 ? 9.077 11.942 6.133 1.00 63.00 88 GLU A CA 1
ATOM 736 C C . GLU A 1 88 ? 9.652 10.721 5.422 1.00 63.00 88 GLU A C 1
ATOM 738 O O . GLU A 1 88 ? 9.748 9.631 5.981 1.00 63.00 88 GLU A O 1
ATOM 743 N N . LEU A 1 89 ? 10.040 10.906 4.162 1.00 66.50 89 LEU A N 1
ATOM 744 C CA . LEU A 1 89 ? 10.866 9.924 3.470 1.00 66.50 89 LEU A CA 1
ATOM 745 C C . LEU A 1 89 ? 12.259 9.985 4.065 1.00 66.50 89 LEU A C 1
ATOM 747 O O . LEU A 1 89 ? 12.984 10.957 3.836 1.00 66.50 89 LEU A O 1
ATOM 751 N N . ASN A 1 90 ? 12.645 8.945 4.786 1.00 70.62 90 ASN A N 1
ATOM 752 C CA . ASN A 1 90 ? 13.992 8.820 5.315 1.00 70.62 90 ASN A CA 1
ATOM 753 C C . ASN A 1 90 ? 14.794 7.789 4.507 1.00 70.62 90 ASN A C 1
ATOM 755 O O . ASN A 1 90 ? 14.268 7.124 3.615 1.00 70.62 90 ASN A O 1
ATOM 759 N N . GLU A 1 91 ? 16.089 7.670 4.783 1.00 70.31 91 GLU A N 1
ATOM 760 C CA . GLU A 1 91 ? 16.969 6.718 4.094 1.00 70.31 91 GLU A CA 1
ATOM 761 C C . GLU A 1 91 ? 16.558 5.265 4.322 1.00 70.31 91 GLU A C 1
ATOM 763 O O . GLU A 1 91 ? 16.777 4.432 3.451 1.00 70.31 91 GLU A O 1
ATOM 768 N N . GLU A 1 92 ? 15.884 4.976 5.434 1.00 76.25 92 GLU A N 1
ATOM 769 C CA . GLU A 1 92 ? 15.341 3.653 5.740 1.00 76.25 92 GLU A CA 1
ATOM 770 C C . GLU A 1 92 ? 14.125 3.300 4.876 1.00 76.25 92 GLU A C 1
ATOM 772 O O . GLU A 1 92 ? 13.906 2.128 4.575 1.00 76.25 92 GLU A O 1
ATOM 777 N N . SER A 1 93 ? 13.383 4.294 4.365 1.00 79.31 93 SER A N 1
ATOM 778 C CA . SER A 1 93 ? 12.149 4.050 3.606 1.00 79.31 93 SER A CA 1
ATOM 779 C C . SER A 1 93 ? 12.379 3.189 2.360 1.00 79.31 93 SER A C 1
ATOM 781 O O . SER A 1 93 ? 11.493 2.424 1.985 1.00 79.31 93 SER A O 1
ATOM 783 N N . ARG A 1 94 ? 13.570 3.247 1.746 1.00 77.81 94 ARG A N 1
ATOM 784 C CA . ARG A 1 94 ? 13.929 2.397 0.594 1.00 77.81 94 ARG A CA 1
ATOM 785 C C . ARG A 1 94 ? 14.109 0.919 0.950 1.00 77.81 94 ARG A C 1
ATOM 787 O O . ARG A 1 94 ? 14.007 0.074 0.071 1.00 77.81 94 ARG A O 1
ATOM 794 N N . PHE A 1 95 ? 14.441 0.632 2.205 1.00 80.19 95 PHE A N 1
ATOM 795 C CA . PHE A 1 95 ? 14.674 -0.719 2.709 1.00 80.19 95 PHE A CA 1
ATOM 796 C C . PHE A 1 95 ? 13.413 -1.286 3.369 1.00 80.19 95 PHE A C 1
ATOM 798 O O . PHE A 1 95 ? 13.175 -2.489 3.324 1.00 80.19 95 PHE A O 1
ATOM 805 N N . GLU A 1 96 ? 12.578 -0.420 3.944 1.00 83.56 96 GLU A N 1
ATOM 806 C CA . GLU A 1 96 ? 11.296 -0.804 4.537 1.00 83.56 96 GLU A CA 1
ATOM 807 C C . GLU A 1 96 ? 10.196 -1.030 3.497 1.00 83.56 96 GLU A C 1
ATOM 809 O O . GLU A 1 96 ? 9.311 -1.870 3.686 1.00 83.56 96 GLU A O 1
ATOM 814 N N . THR A 1 97 ? 10.217 -0.261 2.405 1.00 88.69 97 THR A N 1
ATOM 815 C CA . THR A 1 97 ? 9.171 -0.337 1.386 1.00 88.69 97 THR A CA 1
ATOM 816 C C . THR A 1 97 ? 9.382 -1.568 0.524 1.00 88.69 97 THR A C 1
ATOM 818 O O . THR A 1 97 ? 10.334 -1.644 -0.249 1.00 88.69 97 THR A O 1
ATOM 821 N N . ARG A 1 98 ? 8.437 -2.506 0.603 1.00 92.62 98 ARG A N 1
ATOM 822 C CA . ARG A 1 98 ? 8.360 -3.643 -0.314 1.00 92.62 98 ARG A CA 1
ATOM 823 C C . ARG A 1 98 ? 7.487 -3.278 -1.503 1.00 92.62 98 ARG A C 1
ATOM 825 O O . ARG A 1 98 ? 6.318 -2.945 -1.317 1.00 92.62 98 ARG A O 1
ATOM 832 N N . PHE A 1 99 ? 8.040 -3.338 -2.705 1.00 93.75 99 PHE A N 1
ATOM 833 C CA . PHE A 1 99 ? 7.329 -2.976 -3.929 1.00 93.75 99 PHE A CA 1
ATOM 834 C C . PHE A 1 99 ? 7.913 -3.703 -5.142 1.00 93.75 99 PHE A C 1
ATOM 836 O O . PHE A 1 99 ? 8.991 -4.286 -5.070 1.00 93.75 99 PHE A O 1
ATOM 843 N N . PHE A 1 100 ? 7.205 -3.639 -6.262 1.00 95.12 100 PHE A N 1
ATOM 844 C CA . PHE A 1 100 ? 7.720 -3.990 -7.581 1.00 95.12 100 PHE A CA 1
ATOM 845 C C . PHE A 1 100 ? 7.285 -2.915 -8.578 1.00 95.12 100 PHE A C 1
ATOM 847 O O . PHE A 1 100 ? 6.345 -2.161 -8.312 1.00 95.12 100 PHE A O 1
ATOM 854 N N . SER A 1 101 ? 7.958 -2.841 -9.719 1.00 95.38 101 SER A N 1
ATOM 855 C CA . SER A 1 101 ? 7.582 -1.959 -10.822 1.00 95.38 101 SER A CA 1
ATOM 856 C C . SER A 1 101 ? 7.535 -2.727 -12.136 1.00 95.38 101 SER A C 1
ATOM 858 O O . SER A 1 101 ? 8.306 -3.659 -12.360 1.00 95.38 101 SER A O 1
ATOM 860 N N . VAL A 1 102 ? 6.611 -2.331 -13.008 1.00 95.31 102 VAL A N 1
ATOM 861 C CA . VAL A 1 102 ? 6.492 -2.832 -14.380 1.00 95.31 102 VAL A CA 1
ATOM 862 C C . VAL A 1 102 ? 6.375 -1.613 -15.281 1.00 95.31 102 VAL A C 1
ATOM 864 O O . VAL A 1 102 ? 5.499 -0.776 -15.067 1.00 95.31 102 VAL A O 1
ATOM 867 N N . ALA A 1 103 ? 7.274 -1.489 -16.251 1.00 93.81 103 ALA A N 1
ATOM 868 C CA . ALA A 1 103 ? 7.284 -0.386 -17.201 1.00 93.81 103 ALA A CA 1
ATOM 869 C C . ALA A 1 103 ? 6.745 -0.854 -18.551 1.00 93.81 103 ALA A C 1
ATOM 871 O O . ALA A 1 103 ? 7.146 -1.907 -19.052 1.00 93.81 103 ALA A O 1
ATOM 872 N N . PHE A 1 104 ? 5.879 -0.035 -19.140 1.00 91.69 104 PHE A N 1
ATOM 873 C CA . PHE A 1 104 ? 5.293 -0.248 -20.457 1.00 91.69 104 PHE A CA 1
ATOM 874 C C . PHE A 1 104 ? 5.851 0.780 -21.447 1.00 91.69 104 PHE A C 1
ATOM 876 O O . PHE A 1 104 ? 6.122 1.919 -21.060 1.00 91.69 104 PHE A O 1
ATOM 883 N N . ASN A 1 105 ? 6.016 0.401 -22.714 1.00 90.88 105 ASN A N 1
ATOM 884 C CA . ASN A 1 105 ? 6.228 1.358 -23.801 1.00 90.88 105 ASN A CA 1
ATOM 885 C C . ASN A 1 105 ? 4.896 2.010 -24.232 1.00 90.88 105 ASN A C 1
ATOM 887 O O . ASN A 1 105 ? 3.826 1.710 -23.694 1.00 90.88 105 ASN A O 1
ATOM 891 N N . TYR A 1 106 ? 4.959 2.912 -25.216 1.00 87.50 106 TYR A N 1
ATOM 892 C CA . TYR A 1 106 ? 3.774 3.583 -25.765 1.00 87.50 106 TYR A CA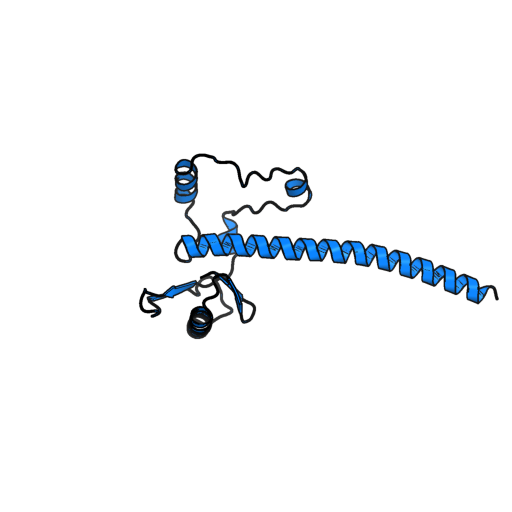 1
ATOM 893 C C . TYR A 1 106 ? 2.793 2.622 -26.454 1.00 87.50 106 TYR A C 1
ATOM 895 O O . TYR A 1 106 ? 1.596 2.903 -26.477 1.00 87.50 106 TYR A O 1
ATOM 903 N N . ASP A 1 107 ? 3.283 1.487 -26.953 1.00 88.62 107 ASP A N 1
ATOM 904 C CA . ASP A 1 107 ? 2.487 0.449 -27.615 1.00 88.62 107 ASP A CA 1
ATOM 905 C C . ASP A 1 107 ? 1.817 -0.518 -26.616 1.00 88.62 107 ASP A C 1
ATOM 907 O O . ASP A 1 107 ? 1.007 -1.363 -27.001 1.00 88.62 107 ASP A O 1
ATOM 911 N N . GLY A 1 108 ? 2.102 -0.372 -25.316 1.00 84.94 108 GLY A N 1
ATOM 912 C CA . GLY A 1 108 ? 1.547 -1.204 -24.246 1.00 84.94 108 GLY A CA 1
ATOM 913 C C . GLY A 1 108 ? 2.296 -2.520 -24.014 1.00 84.94 108 GLY A C 1
ATOM 914 O O . GLY A 1 108 ? 1.794 -3.388 -23.299 1.00 84.94 108 GLY A O 1
ATOM 915 N N . GLU A 1 109 ? 3.490 -2.677 -24.579 1.00 90.88 109 GLU A N 1
ATOM 916 C CA . GLU A 1 109 ? 4.385 -3.804 -24.325 1.00 90.88 109 GLU A CA 1
ATOM 917 C C . GLU A 1 109 ? 5.262 -3.540 -23.099 1.00 90.88 109 GLU A C 1
ATOM 919 O O . GLU A 1 109 ? 5.669 -2.410 -22.823 1.00 90.88 109 GLU A O 1
ATOM 924 N N . ILE A 1 110 ? 5.579 -4.597 -22.356 1.00 91.94 110 ILE A N 1
ATOM 925 C CA . ILE A 1 110 ? 6.397 -4.500 -21.147 1.00 91.94 110 ILE A CA 1
ATOM 926 C C . ILE A 1 110 ? 7.871 -4.425 -21.536 1.00 91.94 110 ILE A C 1
ATOM 928 O O . ILE A 1 110 ? 8.406 -5.343 -22.151 1.00 91.94 110 ILE A O 1
ATOM 932 N N . ILE A 1 111 ? 8.534 -3.346 -21.126 1.00 93.25 111 ILE A N 1
ATOM 933 C CA . ILE A 1 111 ? 9.954 -3.090 -21.412 1.00 93.25 111 ILE A CA 1
ATOM 934 C C . ILE A 1 111 ? 10.862 -3.345 -20.212 1.00 93.25 111 ILE A C 1
ATOM 936 O O . ILE A 1 111 ? 12.062 -3.542 -20.375 1.00 93.25 111 ILE A O 1
ATOM 940 N N . ASN A 1 112 ? 10.311 -3.324 -18.998 1.00 93.50 112 ASN A N 1
ATOM 941 C CA . ASN A 1 112 ? 11.068 -3.610 -17.788 1.00 93.50 112 ASN A CA 1
ATOM 942 C C . ASN A 1 112 ? 10.145 -4.144 -16.694 1.00 93.50 112 ASN A C 1
ATOM 944 O O . ASN A 1 112 ? 8.988 -3.740 -16.581 1.00 93.50 112 ASN A O 1
ATOM 948 N N . THR A 1 113 ? 10.664 -5.029 -15.855 1.00 94.94 113 THR A N 1
ATOM 949 C CA . THR A 1 113 ? 9.994 -5.485 -14.639 1.00 94.94 113 THR A CA 1
ATOM 950 C C . THR A 1 113 ? 11.035 -5.646 -13.546 1.00 94.94 113 THR A C 1
ATOM 952 O O . THR A 1 113 ? 12.041 -6.322 -13.739 1.00 94.94 113 THR A O 1
ATOM 955 N N . ASN A 1 114 ? 10.789 -5.030 -12.393 1.00 94.25 114 ASN A N 1
ATOM 956 C CA . ASN A 1 114 ? 11.662 -5.111 -11.235 1.00 94.25 114 ASN A CA 1
ATOM 957 C C . ASN A 1 114 ? 10.872 -5.592 -10.017 1.00 94.25 114 ASN A C 1
ATOM 959 O O . ASN A 1 114 ? 10.071 -4.849 -9.455 1.00 94.25 114 ASN A O 1
ATOM 963 N N . THR A 1 115 ? 11.133 -6.825 -9.594 1.00 94.56 115 THR A N 1
ATOM 964 C CA . THR A 1 115 ? 10.590 -7.435 -8.370 1.00 94.56 115 THR A CA 1
ATOM 965 C C . THR A 1 115 ? 11.629 -7.524 -7.247 1.00 94.56 115 THR A C 1
ATOM 967 O O . THR A 1 115 ? 11.358 -8.097 -6.199 1.00 94.56 115 THR A O 1
ATOM 970 N N . GLY A 1 116 ? 12.811 -6.916 -7.401 1.00 90.62 116 GLY A N 1
ATOM 971 C CA . GLY A 1 116 ? 13.926 -7.055 -6.455 1.00 90.62 116 GLY A CA 1
ATOM 972 C C . GLY A 1 116 ? 13.667 -6.504 -5.047 1.00 90.62 116 GLY A C 1
ATOM 973 O O . GLY A 1 116 ? 14.395 -6.841 -4.117 1.00 90.62 116 GLY A O 1
ATOM 974 N N . PHE A 1 117 ? 12.624 -5.689 -4.866 1.00 90.12 117 PHE A N 1
ATOM 975 C CA . PHE A 1 117 ? 12.245 -5.113 -3.572 1.00 90.12 117 PHE A CA 1
ATOM 976 C C . PHE A 1 117 ? 11.090 -5.864 -2.890 1.00 90.12 117 PHE A C 1
ATOM 978 O O . PHE A 1 117 ? 10.593 -5.424 -1.853 1.00 90.12 117 PHE A O 1
ATOM 985 N N . VAL A 1 118 ? 10.643 -7.003 -3.430 1.00 92.62 118 VAL A N 1
ATOM 986 C CA . VAL A 1 118 ? 9.548 -7.791 -2.857 1.00 92.62 118 VAL A CA 1
ATOM 987 C C . VAL A 1 118 ? 9.712 -9.283 -3.152 1.00 92.62 118 VAL A C 1
ATOM 989 O O . VAL A 1 118 ? 9.829 -9.706 -4.290 1.00 92.62 118 VAL A O 1
ATOM 992 N N . ALA A 1 119 ? 9.680 -10.112 -2.109 1.00 91.00 119 ALA A N 1
ATOM 993 C CA . ALA A 1 119 ? 9.822 -11.565 -2.260 1.00 91.00 119 ALA A CA 1
ATOM 994 C C . ALA A 1 119 ? 8.483 -12.300 -2.459 1.00 91.00 119 ALA A C 1
ATOM 996 O O . ALA A 1 119 ? 8.467 -13.484 -2.772 1.00 91.00 119 ALA A O 1
ATOM 997 N N . SER A 1 120 ? 7.351 -11.629 -2.225 1.00 92.19 120 SER A N 1
ATOM 998 C CA . SER A 1 120 ? 6.021 -12.254 -2.201 1.00 92.19 120 SER A CA 1
ATOM 999 C C . SER A 1 120 ? 5.353 -12.387 -3.570 1.00 92.19 120 SER A C 1
ATOM 1001 O O . SER A 1 120 ? 4.188 -12.772 -3.628 1.00 92.19 120 SER A O 1
ATOM 1003 N N . ILE A 1 121 ? 6.034 -12.017 -4.654 1.00 94.69 121 ILE A N 1
ATOM 1004 C CA . ILE A 1 121 ? 5.487 -12.055 -6.012 1.00 94.69 121 ILE A CA 1
ATOM 1005 C C . ILE A 1 121 ? 6.589 -12.425 -7.003 1.00 94.69 121 ILE A C 1
ATOM 1007 O O . ILE A 1 121 ? 7.716 -11.938 -6.895 1.00 94.69 121 ILE A O 1
ATOM 1011 N N . SER A 1 122 ? 6.268 -13.305 -7.951 1.00 95.94 122 SER A N 1
ATOM 1012 C CA . SER A 1 122 ? 7.173 -13.650 -9.046 1.00 95.94 122 SER A CA 1
ATOM 1013 C C . SER A 1 122 ? 7.165 -12.565 -10.130 1.00 95.94 122 SER A C 1
ATOM 1015 O O . SER A 1 122 ? 6.291 -11.697 -10.168 1.00 95.94 122 SER A O 1
ATOM 1017 N N . GLN A 1 123 ? 8.146 -12.599 -11.033 1.00 95.00 123 GLN A N 1
ATOM 1018 C CA . GLN A 1 123 ? 8.171 -11.685 -12.176 1.00 95.00 123 GLN A CA 1
ATOM 1019 C C . GLN A 1 123 ? 6.973 -11.913 -13.115 1.00 95.00 123 GLN A C 1
ATOM 1021 O O . GLN A 1 123 ? 6.388 -10.948 -13.601 1.00 95.00 123 GLN A O 1
ATOM 1026 N N . GLU A 1 124 ? 6.580 -13.170 -13.317 1.00 95.31 124 GLU A N 1
ATOM 1027 C CA . GLU A 1 124 ? 5.425 -13.572 -14.129 1.00 95.31 124 GLU A CA 1
ATOM 1028 C C . GLU A 1 124 ? 4.115 -13.043 -13.527 1.00 95.31 124 GLU A C 1
ATOM 1030 O O . GLU A 1 124 ? 3.354 -12.352 -14.204 1.00 95.31 124 GLU A O 1
ATOM 1035 N N . ASP A 1 125 ? 3.908 -13.243 -12.221 1.00 95.12 125 ASP A N 1
ATOM 1036 C CA . ASP A 1 125 ? 2.723 -12.736 -11.517 1.00 95.12 125 ASP A CA 1
ATOM 1037 C C . ASP A 1 125 ? 2.647 -11.201 -11.548 1.00 95.12 125 ASP A C 1
ATOM 1039 O O . ASP A 1 125 ? 1.562 -10.621 -11.657 1.00 95.12 125 ASP A O 1
ATOM 1043 N N . ALA A 1 126 ? 3.794 -10.520 -11.439 1.00 95.38 126 ALA A N 1
ATOM 1044 C CA . ALA A 1 126 ? 3.868 -9.063 -11.512 1.00 95.38 126 ALA A CA 1
ATOM 1045 C C . ALA A 1 126 ? 3.462 -8.545 -12.900 1.00 95.38 126 ALA A C 1
ATOM 1047 O O . ALA A 1 126 ? 2.699 -7.578 -12.992 1.00 95.38 126 ALA A O 1
ATOM 1048 N N . ILE A 1 127 ? 3.927 -9.206 -13.963 1.00 95.25 127 ILE A N 1
ATOM 1049 C CA . ILE A 1 127 ? 3.564 -8.915 -15.355 1.00 95.25 127 ILE A CA 1
ATOM 1050 C C . ILE A 1 127 ? 2.059 -9.099 -15.567 1.00 95.25 127 ILE A C 1
ATOM 1052 O O . ILE A 1 127 ? 1.392 -8.182 -16.053 1.00 95.25 127 ILE A O 1
ATOM 1056 N N . ASP A 1 128 ? 1.504 -10.233 -15.141 1.00 94.69 128 ASP A N 1
ATOM 1057 C CA . ASP A 1 128 ? 0.078 -10.527 -15.285 1.00 94.69 128 ASP A CA 1
ATOM 1058 C C . ASP A 1 128 ? -0.785 -9.519 -14.526 1.00 94.69 128 ASP A C 1
ATOM 1060 O O . ASP A 1 128 ? -1.798 -9.008 -15.028 1.00 94.69 128 ASP A O 1
ATOM 1064 N N . LEU A 1 129 ? -0.389 -9.188 -13.299 1.00 94.00 129 LEU A N 1
ATOM 1065 C CA . LEU A 1 129 ? -1.105 -8.222 -12.483 1.00 94.00 129 LEU A CA 1
ATOM 1066 C C . LEU A 1 129 ? -1.052 -6.818 -13.103 1.00 94.00 129 LEU A C 1
ATOM 1068 O O . LEU A 1 129 ? -2.097 -6.160 -13.185 1.00 94.00 129 LEU A O 1
ATOM 1072 N N . ALA A 1 130 ? 0.112 -6.383 -13.589 1.00 93.69 130 ALA A N 1
ATOM 1073 C CA . ALA A 1 130 ? 0.286 -5.093 -14.249 1.00 93.69 130 ALA A CA 1
ATOM 1074 C C . ALA A 1 130 ? -0.489 -5.013 -15.572 1.00 93.69 130 ALA A C 1
ATOM 1076 O O . ALA A 1 130 ? -1.221 -4.048 -15.792 1.00 93.69 130 ALA A O 1
ATOM 1077 N N . GLY A 1 131 ? -0.424 -6.051 -16.411 1.00 92.12 131 GLY A N 1
ATOM 1078 C CA . GLY A 1 131 ? -1.181 -6.128 -17.662 1.00 92.12 131 GLY A CA 1
ATOM 1079 C C . GLY A 1 131 ? -2.690 -6.081 -17.424 1.00 92.12 131 GLY A C 1
ATOM 1080 O O . GLY A 1 131 ? -3.435 -5.428 -18.159 1.00 92.12 131 GLY A O 1
ATOM 1081 N N . ASN A 1 132 ? -3.162 -6.696 -16.337 1.00 91.06 132 ASN A N 1
ATOM 1082 C CA . ASN A 1 132 ? -4.548 -6.542 -15.938 1.00 91.06 132 ASN A CA 1
ATOM 1083 C C . ASN A 1 132 ? -4.866 -5.103 -15.509 1.00 91.06 132 ASN A C 1
ATOM 1085 O O . ASN A 1 132 ? -5.893 -4.586 -15.932 1.00 91.06 132 ASN A O 1
ATOM 1089 N N . ILE A 1 133 ? -4.040 -4.458 -14.675 1.00 92.12 133 ILE A N 1
ATOM 1090 C CA . ILE A 1 133 ? -4.247 -3.060 -14.242 1.00 92.12 133 ILE A CA 1
ATOM 1091 C C . ILE A 1 133 ? -4.298 -2.111 -15.443 1.00 92.12 133 ILE A C 1
ATOM 1093 O O . ILE A 1 133 ? -5.216 -1.293 -15.526 1.00 92.12 133 ILE A O 1
ATOM 1097 N N . TYR A 1 134 ? -3.378 -2.276 -16.394 1.00 88.12 134 TYR A N 1
ATOM 1098 C CA . TYR A 1 134 ? -3.286 -1.471 -17.609 1.00 88.12 134 TYR A CA 1
ATOM 1099 C C . TYR A 1 134 ? -4.612 -1.461 -18.393 1.00 88.12 134 TYR A C 1
ATOM 1101 O O . TYR A 1 134 ? -5.099 -0.403 -18.796 1.00 88.12 134 TYR A O 1
ATOM 1109 N N . LYS A 1 135 ? -5.289 -2.616 -18.500 1.00 87.50 135 LYS A N 1
ATOM 1110 C CA . LYS A 1 135 ? -6.606 -2.737 -19.158 1.00 87.50 135 LYS A CA 1
ATOM 1111 C C . LYS A 1 135 ? -7.722 -1.947 -18.464 1.00 87.50 135 LYS A C 1
ATOM 1113 O O . LYS A 1 135 ? -8.618 -1.448 -19.140 1.00 87.50 135 LYS A O 1
ATOM 1118 N N . TYR A 1 136 ? -7.690 -1.820 -17.134 1.00 83.69 136 TYR A N 1
ATOM 1119 C CA . TYR A 1 136 ? -8.730 -1.109 -16.373 1.00 83.69 136 TYR A CA 1
ATOM 1120 C C . TYR A 1 136 ? -8.604 0.421 -16.445 1.00 83.69 136 TYR A C 1
ATOM 1122 O O . TYR A 1 136 ? -9.522 1.106 -15.991 1.00 83.69 136 TYR A O 1
ATOM 1130 N N . LYS A 1 137 ? -7.500 0.961 -16.993 1.00 82.56 137 LYS A N 1
ATOM 1131 C CA . LYS A 1 137 ? -7.234 2.406 -17.168 1.00 82.56 137 LYS A CA 1
ATOM 1132 C C . LYS A 1 137 ? -7.408 3.252 -15.895 1.00 82.56 137 LYS A C 1
ATOM 1134 O O . LYS A 1 137 ? -7.698 4.445 -15.966 1.00 82.56 137 LYS A O 1
ATOM 1139 N N . LYS A 1 138 ? -7.250 2.647 -14.714 1.00 86.88 138 LYS A N 1
ATOM 1140 C CA . LYS A 1 138 ? -7.252 3.368 -13.435 1.00 86.88 138 LYS A CA 1
ATOM 1141 C C . LYS A 1 138 ? -5.828 3.751 -13.062 1.00 86.88 138 LYS A C 1
ATOM 1143 O O . LYS A 1 138 ? -4.946 2.903 -13.071 1.00 86.88 138 LYS A O 1
ATOM 1148 N N . ILE A 1 139 ? -5.649 5.010 -12.670 1.00 88.56 139 ILE A N 1
ATOM 1149 C CA . ILE A 1 139 ? -4.345 5.569 -12.285 1.00 88.56 139 ILE A CA 1
ATOM 1150 C C . ILE A 1 139 ? -3.911 5.065 -10.904 1.00 88.56 139 ILE A C 1
ATOM 1152 O O . ILE A 1 139 ? -2.727 4.964 -10.635 1.00 88.56 139 ILE A O 1
ATOM 1156 N N . GLN A 1 140 ? -4.849 4.725 -10.016 1.00 91.94 140 GLN A N 1
ATOM 1157 C CA . GLN A 1 140 ? -4.539 4.247 -8.668 1.00 91.94 140 GLN A CA 1
ATOM 1158 C C . GLN A 1 140 ? -5.608 3.294 -8.133 1.00 91.94 140 GLN A C 1
ATOM 1160 O O . GLN A 1 140 ? -6.783 3.382 -8.510 1.00 91.94 140 GLN A O 1
ATOM 1165 N N . GLY A 1 141 ? -5.228 2.423 -7.200 1.00 92.00 141 GLY A N 1
ATOM 1166 C CA . GLY A 1 141 ? -6.178 1.554 -6.512 1.00 92.00 141 GLY A CA 1
ATOM 1167 C C . GLY A 1 141 ? -5.530 0.382 -5.789 1.00 92.00 141 GLY A C 1
ATOM 1168 O O . GLY A 1 141 ? -4.350 0.412 -5.455 1.00 92.00 141 GLY A O 1
ATOM 1169 N N . TYR A 1 142 ? -6.332 -0.658 -5.558 1.00 92.25 142 TYR A N 1
ATOM 1170 C CA . TYR A 1 142 ? -5.882 -1.932 -5.004 1.00 92.25 142 TYR A CA 1
ATOM 1171 C C . TYR A 1 142 ? -6.203 -3.082 -5.946 1.00 92.25 142 TYR A C 1
ATOM 1173 O O . TYR A 1 142 ? -7.286 -3.121 -6.535 1.00 92.25 142 TYR A O 1
ATOM 1181 N N . LYS A 1 143 ? -5.281 -4.039 -6.049 1.00 91.69 143 LYS A N 1
ATOM 1182 C CA . LYS A 1 143 ? -5.490 -5.309 -6.740 1.00 91.69 143 LYS A CA 1
ATOM 1183 C C . LYS A 1 143 ? -4.683 -6.415 -6.068 1.00 91.69 143 LYS A C 1
ATOM 1185 O O . LYS A 1 143 ? -3.502 -6.235 -5.810 1.00 91.69 143 LYS A O 1
ATOM 1190 N N . ASN A 1 144 ? -5.329 -7.542 -5.768 1.00 89.56 144 ASN A N 1
ATOM 1191 C CA . ASN A 1 144 ? -4.723 -8.710 -5.113 1.00 89.56 144 ASN A CA 1
ATOM 1192 C C . ASN A 1 144 ? -3.886 -8.358 -3.864 1.00 89.56 144 ASN A C 1
ATOM 1194 O O . ASN A 1 144 ? -2.792 -8.873 -3.675 1.00 89.56 144 ASN A O 1
ATOM 1198 N N . GLY A 1 145 ? -4.378 -7.437 -3.028 1.00 89.06 145 GLY A N 1
ATOM 1199 C CA . GLY A 1 145 ? -3.672 -6.990 -1.819 1.00 89.06 145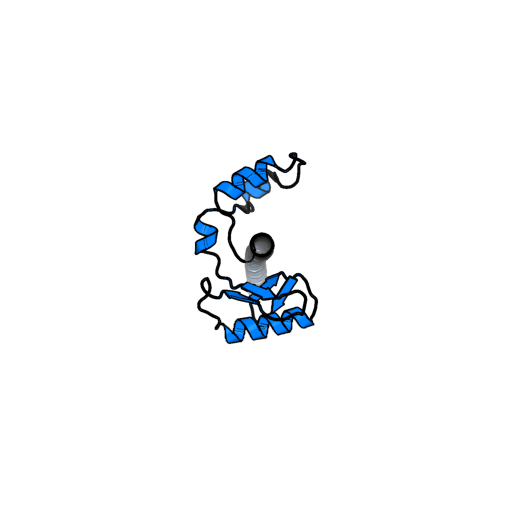 GLY A CA 1
ATOM 1200 C C . GLY A 1 145 ? -2.562 -5.957 -2.052 1.00 89.06 145 GLY A C 1
ATOM 1201 O O . GLY A 1 145 ? -2.091 -5.361 -1.088 1.00 89.06 145 GLY A O 1
ATOM 1202 N N . TYR A 1 146 ? -2.199 -5.666 -3.302 1.00 92.06 146 TYR A N 1
ATOM 1203 C CA . TYR A 1 146 ? -1.235 -4.624 -3.648 1.00 92.06 146 TYR A CA 1
ATOM 1204 C C . TYR A 1 146 ? -1.937 -3.297 -3.921 1.00 92.06 146 TYR A C 1
ATOM 1206 O O . TYR A 1 146 ? -2.917 -3.241 -4.668 1.00 92.06 146 TYR A O 1
ATOM 1214 N N . ARG A 1 147 ? -1.422 -2.215 -3.331 1.00 93.44 147 ARG A N 1
ATOM 1215 C CA . ARG A 1 147 ? -1.767 -0.850 -3.740 1.00 93.44 147 ARG A CA 1
ATOM 1216 C C . ARG A 1 147 ? -0.923 -0.489 -4.960 1.00 93.44 147 ARG A C 1
ATOM 1218 O O . ARG A 1 147 ? 0.274 -0.754 -4.948 1.00 93.44 147 ARG A O 1
ATOM 1225 N N . TYR A 1 148 ? -1.527 0.102 -5.984 1.00 94.12 148 TYR A N 1
ATOM 1226 C CA . TYR A 1 148 ? -0.834 0.453 -7.224 1.00 94.12 148 TYR A CA 1
ATOM 1227 C C . TYR A 1 148 ? -1.057 1.911 -7.619 1.00 94.12 148 TYR A C 1
ATOM 1229 O O . TYR A 1 148 ? -2.091 2.503 -7.286 1.00 94.12 148 TYR A O 1
ATOM 1237 N N . ARG A 1 149 ? -0.092 2.438 -8.379 1.00 94.31 149 ARG A N 1
ATOM 1238 C CA . ARG A 1 149 ? -0.195 3.650 -9.190 1.00 94.31 149 ARG A CA 1
ATOM 1239 C C . ARG A 1 149 ? 0.415 3.383 -10.569 1.00 94.31 149 ARG A C 1
ATOM 1241 O O . ARG A 1 149 ? 1.387 2.634 -10.647 1.00 94.31 149 ARG A O 1
ATOM 1248 N N . VAL A 1 150 ? -0.192 3.940 -11.616 1.00 90.44 150 VAL A N 1
ATOM 1249 C CA . VAL A 1 150 ? 0.240 3.840 -13.023 1.00 90.44 150 VAL A CA 1
ATOM 1250 C C . VAL A 1 150 ? 0.698 5.201 -13.507 1.00 90.44 150 VAL A C 1
ATOM 1252 O O . VAL A 1 150 ? -0.040 6.174 -13.232 1.00 90.44 150 VAL A O 1
#

Radius of gyration: 23.16 Å; chains: 1; bounding box: 58×42×72 Å